Protein AF-A0ABD0RLK1-F1 (afdb_monomer_lite)

Sequence (57 aa):
GESQADKQQQEYQDRAHFFTEHLKDGNFSLRLDKLRSEDEGQYTCTVHSGPLWGRSQ

Organism: Cirrhinus mrigala (NCBI:txid683832)

pLDDT: mean 80.0, std 16.33, range [43.59, 96.19]

Foldseek 3Di:
DDDPLVPDDPVQRVFKDAPVVCVVVVGRDIGGHPDDPVPPDDDDDDDDDDPVNVPPD

Structure (mmCIF, N/CA/C/O backbone):
data_AF-A0ABD0RLK1-F1
#
_entry.id   AF-A0ABD0RLK1-F1
#
loop_
_atom_site.group_PDB
_atom_site.id
_atom_site.type_symbol
_atom_site.label_atom_id
_atom_site.label_alt_id
_atom_site.label_comp_id
_atom_site.label_asym_id
_atom_site.label_entity_id
_atom_site.label_seq_id
_ato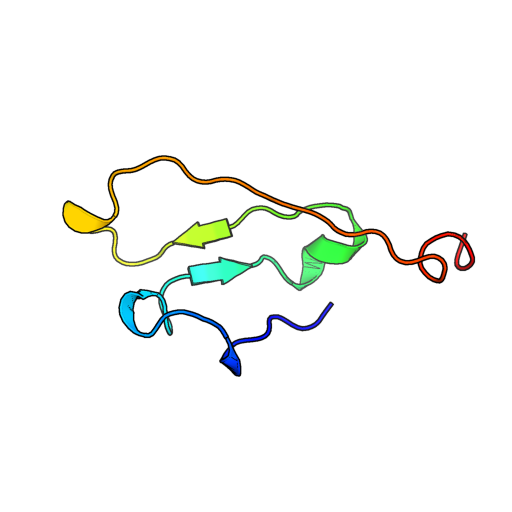m_site.pdbx_PDB_ins_code
_atom_site.Cartn_x
_atom_site.Cartn_y
_atom_site.Cartn_z
_atom_site.occupancy
_atom_site.B_iso_or_equiv
_atom_site.auth_seq_id
_atom_site.auth_comp_id
_atom_site.auth_asym_id
_atom_site.auth_atom_id
_atom_site.pdbx_PDB_model_num
ATOM 1 N N . GLY A 1 1 ? 5.153 -9.802 -11.370 1.00 43.59 1 GLY A N 1
ATOM 2 C CA . GLY A 1 1 ? 4.896 -8.895 -10.245 1.00 43.59 1 GLY A CA 1
ATOM 3 C C . GLY A 1 1 ? 4.216 -9.718 -9.195 1.00 43.5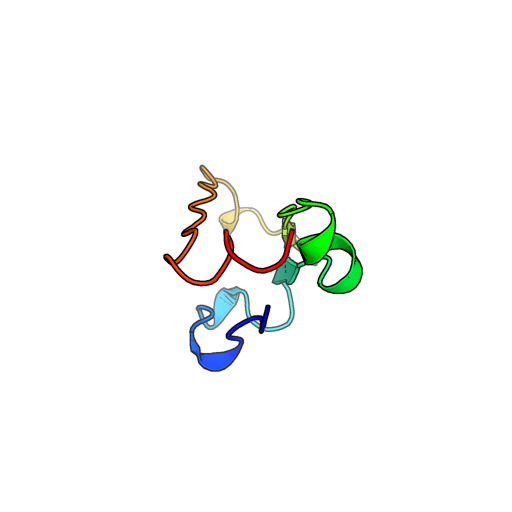9 1 GLY A C 1
ATOM 4 O O . GLY A 1 1 ? 3.025 -9.945 -9.314 1.00 43.59 1 GLY A O 1
ATOM 5 N N . GLU A 1 2 ? 4.989 -10.286 -8.282 1.00 46.00 2 GLU A N 1
ATOM 6 C CA . GLU A 1 2 ? 4.443 -11.109 -7.206 1.00 46.00 2 GLU A CA 1
ATOM 7 C C . GLU A 1 2 ? 4.120 -10.182 -6.037 1.00 46.00 2 GLU A C 1
ATOM 9 O O . GLU A 1 2 ? 4.983 -9.436 -5.570 1.00 46.00 2 GLU A O 1
ATOM 14 N N . SER A 1 3 ? 2.865 -10.192 -5.592 1.00 53.78 3 SER A N 1
ATOM 15 C CA . SER A 1 3 ? 2.491 -9.637 -4.298 1.00 53.78 3 SER A CA 1
ATOM 16 C C . SER A 1 3 ? 3.200 -10.477 -3.239 1.00 53.78 3 SER A C 1
ATOM 18 O O . SER A 1 3 ? 2.828 -11.630 -3.030 1.00 53.78 3 SER A O 1
ATOM 20 N N . GLN A 1 4 ?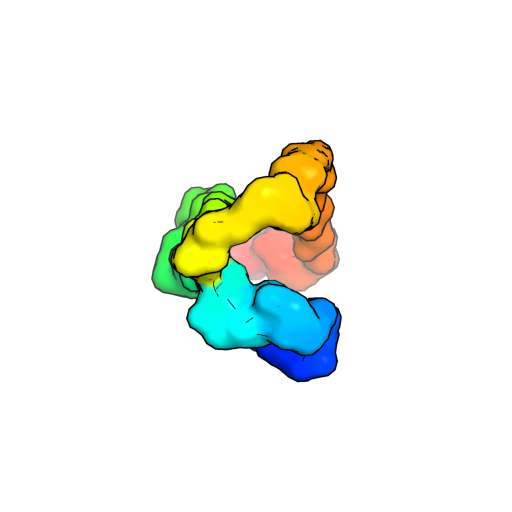 4.251 -9.942 -2.609 1.00 58.38 4 GLN A N 1
ATOM 21 C CA . GLN A 1 4 ? 4.893 -10.595 -1.465 1.00 58.38 4 GLN A CA 1
ATOM 22 C C . GLN A 1 4 ? 3.925 -10.583 -0.275 1.00 58.38 4 GLN A C 1
ATOM 24 O O . GLN A 1 4 ? 4.071 -9.772 0.638 1.00 58.38 4 GLN A O 1
ATOM 29 N N . ALA A 1 5 ? 2.944 -11.487 -0.286 1.00 53.00 5 ALA A N 1
ATOM 30 C CA . ALA A 1 5 ? 2.059 -11.741 0.846 1.00 53.00 5 ALA A CA 1
ATOM 31 C C . ALA A 1 5 ? 2.875 -12.023 2.124 1.00 53.00 5 ALA A C 1
ATOM 33 O O . ALA A 1 5 ? 2.506 -11.577 3.206 1.00 53.00 5 ALA A O 1
ATOM 34 N N . ASP A 1 6 ? 4.060 -12.627 1.976 1.00 53.00 6 ASP A N 1
ATOM 35 C CA . ASP A 1 6 ? 4.972 -12.964 3.076 1.00 53.00 6 ASP A CA 1
ATOM 36 C C . ASP A 1 6 ? 5.571 -11.755 3.820 1.00 53.00 6 ASP A C 1
ATOM 38 O O . ASP A 1 6 ? 6.093 -11.913 4.921 1.00 53.00 6 ASP A O 1
ATOM 42 N N . LYS A 1 7 ? 5.524 -10.543 3.246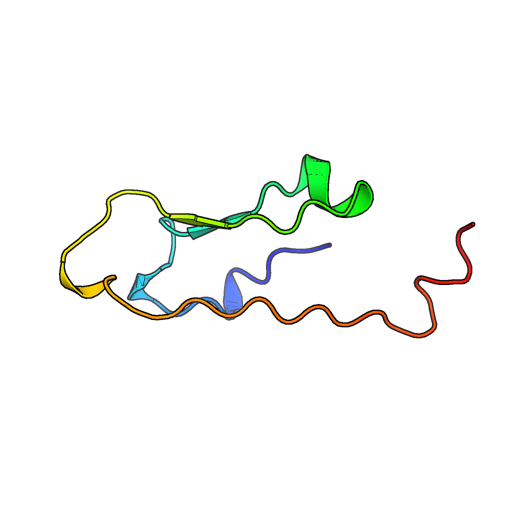 1.00 65.50 7 LYS A N 1
ATOM 43 C CA . LYS A 1 7 ? 6.002 -9.309 3.908 1.00 65.50 7 LYS A CA 1
ATOM 44 C C . LYS A 1 7 ? 4.879 -8.374 4.339 1.00 65.50 7 LYS A C 1
ATOM 46 O O . LYS A 1 7 ? 5.149 -7.295 4.868 1.00 65.50 7 LYS A O 1
ATOM 51 N N . GLN A 1 8 ? 3.632 -8.750 4.088 1.00 73.50 8 GLN A N 1
ATOM 52 C CA . GLN A 1 8 ? 2.492 -7.944 4.483 1.00 73.50 8 GLN A CA 1
ATOM 53 C C . GLN A 1 8 ? 2.361 -7.977 6.004 1.00 73.50 8 GLN A C 1
ATOM 55 O O . GLN A 1 8 ? 2.418 -9.045 6.619 1.00 73.50 8 GLN A O 1
ATOM 60 N N . GLN A 1 9 ? 2.202 -6.805 6.623 1.00 80.69 9 GLN A N 1
ATOM 61 C CA . GLN A 1 9 ? 1.949 -6.744 8.060 1.00 80.69 9 GLN A CA 1
ATOM 62 C C . GLN A 1 9 ? 0.674 -7.531 8.381 1.00 80.69 9 GLN A C 1
ATOM 64 O O . GLN A 1 9 ? -0.299 -7.473 7.625 1.00 80.69 9 GLN A O 1
ATOM 69 N N . GLN A 1 10 ? 0.687 -8.249 9.506 1.00 83.50 10 GLN A N 1
ATOM 70 C CA . GLN A 1 10 ? -0.381 -9.172 9.905 1.00 83.50 10 GLN A CA 1
ATOM 71 C C . GLN A 1 10 ? -1.777 -8.527 9.861 1.00 83.50 10 GLN A C 1
ATOM 73 O O . GLN A 1 10 ? -2.743 -9.171 9.473 1.00 83.50 10 GLN A O 1
ATOM 78 N N . GLU A 1 11 ? -1.884 -7.243 10.207 1.00 85.81 11 GLU A N 1
ATOM 79 C CA . GLU A 1 11 ? -3.146 -6.493 10.227 1.00 85.81 11 GLU A CA 1
ATOM 80 C C . GLU A 1 11 ? -3.787 -6.292 8.844 1.00 85.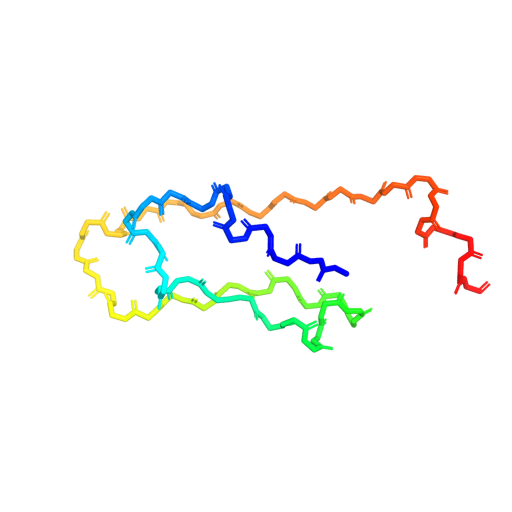81 11 GLU A C 1
ATOM 82 O O . GLU A 1 11 ? -5.013 -6.173 8.728 1.00 85.81 11 GLU A O 1
ATOM 87 N N . TYR A 1 12 ? -2.966 -6.281 7.796 1.00 89.38 12 TYR A N 1
ATOM 88 C CA . TYR A 1 12 ? -3.417 -6.100 6.423 1.00 89.38 12 TYR A CA 1
ATOM 89 C C . TYR A 1 12 ? -3.562 -7.421 5.676 1.00 89.38 12 TYR A C 1
ATOM 91 O O . TYR A 1 12 ? -4.105 -7.405 4.570 1.00 89.38 12 TYR A O 1
ATOM 99 N N . GLN A 1 13 ? -3.094 -8.544 6.233 1.00 88.44 13 GLN A N 1
ATOM 100 C CA . GLN A 1 13 ? -3.250 -9.862 5.611 1.00 88.44 13 GLN A CA 1
ATOM 101 C C . GLN A 1 13 ? -4.726 -10.131 5.295 1.00 88.44 13 GLN A C 1
ATOM 103 O O . GLN A 1 13 ? -5.620 -9.764 6.059 1.00 88.44 13 GLN A O 1
ATOM 108 N N . ASP A 1 14 ? -4.976 -10.693 4.114 1.00 88.31 14 ASP A N 1
ATOM 109 C CA . ASP A 1 14 ? -6.306 -10.972 3.547 1.00 88.31 14 ASP A CA 1
ATOM 110 C C . ASP A 1 14 ? -7.218 -9.751 3.310 1.00 88.31 14 ASP A C 1
ATOM 112 O O . ASP A 1 14 ? -8.332 -9.893 2.797 1.00 88.31 14 ASP A O 1
ATOM 116 N N . ARG A 1 15 ? -6.768 -8.539 3.654 1.00 93.62 15 ARG A N 1
ATOM 117 C CA . ARG A 1 15 ? -7.531 -7.292 3.507 1.00 93.62 15 ARG A CA 1
ATOM 118 C C . ARG A 1 15 ? -6.982 -6.396 2.411 1.00 93.62 15 ARG A C 1
ATOM 120 O O . ARG A 1 15 ? -7.771 -5.758 1.724 1.00 93.62 15 ARG A O 1
ATOM 127 N N . ALA A 1 16 ? -5.662 -6.311 2.264 1.00 91.44 16 ALA A N 1
ATOM 128 C CA . ALA A 1 16 ? -5.045 -5.453 1.259 1.00 91.44 16 ALA A CA 1
ATOM 129 C C . ALA A 1 16 ? -4.675 -6.256 0.008 1.00 91.44 16 ALA A C 1
ATOM 131 O O . ALA A 1 16 ? -3.928 -7.233 0.090 1.00 91.44 16 ALA A O 1
ATOM 132 N N . HIS A 1 17 ? -5.190 -5.814 -1.138 1.00 89.75 17 HIS A N 1
ATOM 133 C CA . HIS A 1 17 ? -5.108 -6.498 -2.424 1.00 89.75 17 HIS A CA 1
ATOM 134 C C . HIS A 1 17 ? -4.620 -5.541 -3.507 1.00 89.75 17 HIS A C 1
ATOM 136 O O . HIS A 1 17 ? -5.112 -4.417 -3.630 1.00 89.75 17 HIS A O 1
ATOM 142 N N . PHE A 1 18 ? -3.681 -6.002 -4.329 1.00 88.69 18 PHE A N 1
ATOM 143 C CA . PHE A 1 18 ? -3.317 -5.320 -5.568 1.00 88.69 18 PHE A CA 1
ATOM 144 C C . PHE A 1 18 ? -4.120 -5.875 -6.740 1.00 88.69 18 PHE A C 1
ATOM 146 O O . PHE A 1 18 ? -4.417 -7.070 -6.796 1.00 88.69 18 PHE A O 1
ATOM 153 N N . PHE A 1 19 ? -4.378 -5.025 -7.731 1.00 89.12 19 PHE A N 1
ATOM 154 C CA . PHE A 1 19 ? -4.907 -5.443 -9.028 1.00 89.12 19 PHE A CA 1
ATOM 155 C C . PHE A 1 19 ? -3.796 -6.091 -9.861 1.00 89.12 19 PHE A C 1
ATOM 157 O O . PHE A 1 19 ? -3.237 -5.484 -10.772 1.00 89.12 19 PHE A O 1
ATOM 164 N N . THR A 1 20 ? -3.423 -7.320 -9.500 1.00 85.69 20 THR A N 1
ATOM 165 C CA . THR A 1 20 ? -2.250 -8.020 -10.054 1.00 85.69 20 THR A CA 1
ATOM 166 C C . THR A 1 20 ? -2.282 -8.155 -11.578 1.00 85.69 20 THR A C 1
ATOM 168 O O . THR A 1 20 ? -1.238 -8.053 -12.225 1.00 85.69 20 THR A O 1
ATOM 171 N N . GLU A 1 21 ? -3.473 -8.309 -12.152 1.00 88.06 21 GLU A N 1
ATOM 172 C CA . GLU A 1 21 ? -3.723 -8.343 -13.597 1.00 88.06 21 GLU A CA 1
ATOM 173 C C . GLU A 1 21 ? -3.378 -7.028 -14.312 1.00 88.06 21 GLU A C 1
ATOM 175 O O . GLU A 1 21 ? -2.879 -7.061 -15.434 1.00 88.06 21 GLU A O 1
ATOM 180 N N . HIS A 1 22 ? -3.536 -5.888 -13.635 1.00 87.00 22 HIS A N 1
ATOM 181 C CA . HIS A 1 22 ? -3.291 -4.554 -14.183 1.00 87.00 22 HIS A CA 1
ATOM 182 C C . HIS A 1 22 ? -1.908 -3.983 -13.829 1.00 87.00 22 HIS A C 1
ATOM 184 O O . HIS A 1 22 ? -1.560 -2.882 -14.259 1.00 87.00 22 HIS A O 1
ATOM 190 N N . LEU A 1 23 ? -1.072 -4.727 -13.092 1.00 85.25 23 LEU A N 1
ATOM 191 C CA . LEU A 1 23 ? 0.283 -4.278 -12.739 1.00 85.25 23 LEU A CA 1
ATOM 192 C C . LEU A 1 23 ? 1.153 -4.011 -13.974 1.00 85.25 23 LEU A C 1
ATOM 194 O O . LEU A 1 23 ? 1.981 -3.103 -13.961 1.00 85.25 23 LEU A O 1
ATOM 198 N N . LYS A 1 24 ? 0.982 -4.803 -15.042 1.00 83.88 24 LYS A N 1
ATOM 199 C CA . LYS A 1 24 ? 1.725 -4.627 -16.303 1.00 83.88 24 LYS A CA 1
ATOM 200 C C . LYS A 1 24 ? 1.318 -3.357 -17.046 1.00 83.88 24 LYS A C 1
ATOM 202 O O . LYS A 1 24 ? 2.150 -2.772 -17.729 1.00 83.88 24 LYS A O 1
ATOM 207 N N . ASP A 1 25 ? 0.080 -2.918 -16.846 1.00 89.12 25 ASP A N 1
ATOM 208 C CA . ASP A 1 25 ? -0.480 -1.710 -17.449 1.00 89.12 25 ASP A CA 1
ATOM 209 C C . ASP A 1 25 ? -0.117 -0.450 -16.640 1.00 89.12 25 ASP A C 1
ATOM 211 O O . ASP A 1 25 ? -0.542 0.656 -16.967 1.00 89.12 25 ASP A O 1
ATOM 215 N N . GLY A 1 26 ? 0.667 -0.607 -15.564 1.00 86.00 26 GLY A N 1
ATOM 216 C CA . GLY A 1 26 ? 1.070 0.478 -14.672 1.00 86.00 26 GLY A CA 1
ATOM 217 C C . GLY A 1 26 ? 0.047 0.805 -13.583 1.00 86.00 26 GLY A C 1
ATOM 218 O O . GLY A 1 26 ? 0.185 1.824 -12.906 1.00 86.00 26 GLY A O 1
ATOM 219 N N . ASN A 1 27 ? -0.970 -0.037 -13.381 1.00 90.19 27 ASN A N 1
ATOM 220 C CA . ASN A 1 27 ? -1.923 0.143 -12.294 1.00 90.19 27 ASN A CA 1
ATOM 221 C C . ASN A 1 27 ? -1.375 -0.462 -10.996 1.00 90.19 27 ASN A C 1
ATOM 223 O O . ASN A 1 27 ? -1.415 -1.673 -10.782 1.00 90.19 27 ASN A O 1
ATOM 227 N N . PHE A 1 28 ? -0.899 0.410 -10.113 1.00 89.12 28 PHE A N 1
ATOM 228 C CA . PHE A 1 28 ? -0.418 0.052 -8.777 1.00 89.12 28 PHE A CA 1
ATOM 229 C C . PHE A 1 28 ? -1.430 0.401 -7.675 1.00 89.12 28 PHE A C 1
ATOM 231 O O . PHE A 1 28 ? -1.044 0.567 -6.517 1.00 89.12 28 PHE A O 1
ATOM 238 N N . SER A 1 29 ? -2.717 0.555 -8.010 1.00 90.88 29 SER A N 1
ATOM 239 C CA . SER A 1 29 ? -3.756 0.836 -7.019 1.00 90.88 29 SER A CA 1
ATOM 240 C C . SER A 1 29 ? -3.863 -0.296 -5.995 1.00 90.88 29 SER A C 1
ATOM 242 O O . SER A 1 29 ? -3.829 -1.481 -6.334 1.00 90.88 29 SER A O 1
ATOM 244 N N . LEU A 1 30 ? -4.022 0.096 -4.732 1.00 91.06 30 LEU A N 1
ATOM 245 C CA . LEU A 1 30 ? -4.261 -0.799 -3.607 1.00 91.06 30 LEU A CA 1
ATOM 246 C C . LEU A 1 30 ? -5.742 -0.740 -3.236 1.00 91.06 30 LEU A C 1
ATOM 248 O O . LEU A 1 30 ? -6.298 0.344 -3.054 1.00 91.06 30 LEU A O 1
ATOM 252 N N . ARG A 1 31 ? -6.368 -1.902 -3.084 1.00 92.69 31 ARG A N 1
ATOM 253 C CA . ARG A 1 31 ? -7.696 -2.035 -2.495 1.00 92.69 31 ARG A CA 1
ATOM 254 C C . ARG A 1 31 ? -7.556 -2.570 -1.076 1.00 92.69 31 ARG A C 1
ATOM 256 O O . ARG A 1 31 ? -6.944 -3.614 -0.880 1.00 92.69 31 ARG A O 1
ATOM 263 N N . LEU A 1 32 ? -8.152 -1.878 -0.109 1.00 93.88 32 LEU A N 1
ATOM 264 C CA . LEU A 1 32 ? -8.216 -2.319 1.281 1.00 93.88 32 LEU A CA 1
ATOM 265 C C . LEU A 1 32 ? -9.659 -2.682 1.644 1.00 93.88 32 LEU A C 1
ATOM 267 O O . LEU A 1 32 ? -10.545 -1.829 1.647 1.00 93.88 32 LEU A O 1
ATOM 271 N N . ASP A 1 33 ? -9.897 -3.957 1.931 1.00 94.44 33 ASP A N 1
ATOM 272 C CA . ASP A 1 33 ? -11.195 -4.475 2.350 1.00 94.44 33 ASP A CA 1
ATOM 273 C C . ASP A 1 33 ? -11.382 -4.392 3.874 1.00 94.44 33 ASP A C 1
ATOM 275 O O . ASP A 1 33 ? -10.434 -4.455 4.664 1.00 94.44 33 ASP A O 1
ATOM 279 N N . LYS A 1 34 ? -12.653 -4.325 4.297 1.00 94.75 34 LYS A N 1
ATOM 280 C CA . LYS A 1 34 ? -13.064 -4.256 5.712 1.00 94.75 34 LYS A CA 1
ATOM 281 C C . LYS A 1 34 ? -12.386 -3.092 6.447 1.00 94.75 34 LYS A C 1
ATOM 283 O O . LYS A 1 34 ? -11.711 -3.329 7.446 1.00 94.75 34 LYS A O 1
ATOM 288 N N . LEU A 1 35 ? -12.518 -1.872 5.924 1.00 95.12 35 LEU A N 1
ATOM 289 C CA . LEU A 1 35 ? -11.953 -0.662 6.531 1.00 95.12 35 LEU A CA 1
ATOM 290 C C . LEU A 1 35 ? -12.367 -0.508 7.999 1.00 95.12 35 LEU A C 1
ATOM 292 O O . LEU A 1 35 ? -13.510 -0.788 8.370 1.00 95.12 35 LEU A O 1
ATOM 296 N N . ARG A 1 36 ? -11.421 -0.046 8.806 1.00 95.06 36 ARG A N 1
ATOM 297 C CA . ARG A 1 36 ? -11.547 0.253 10.227 1.00 95.06 36 ARG A CA 1
ATOM 298 C C . ARG A 1 36 ? -11.050 1.672 10.484 1.00 95.06 36 ARG A C 1
ATOM 300 O O . ARG A 1 36 ? -10.320 2.233 9.669 1.00 95.06 36 ARG A O 1
ATOM 307 N N . SER A 1 37 ? -11.426 2.244 11.622 1.00 96.19 37 SER A N 1
ATOM 308 C CA . SER A 1 37 ? -10.975 3.587 12.000 1.00 96.19 37 SER A CA 1
ATOM 309 C C . SER A 1 37 ? -9.455 3.653 12.184 1.00 96.19 37 SER A C 1
ATOM 311 O O . SER A 1 37 ? -8.852 4.689 11.940 1.00 96.19 37 SER A O 1
ATOM 313 N N . GLU A 1 38 ? -8.825 2.543 12.570 1.00 94.00 38 GLU A N 1
ATOM 314 C CA . GLU A 1 38 ? -7.375 2.429 12.752 1.00 94.00 38 GLU A CA 1
ATOM 315 C C . GLU A 1 38 ? -6.594 2.464 11.431 1.00 94.00 38 GLU A C 1
ATOM 317 O O . GLU A 1 38 ? -5.401 2.754 11.441 1.00 94.00 38 GLU A O 1
ATOM 322 N N . ASP A 1 39 ? -7.254 2.210 10.295 1.00 94.50 39 ASP A N 1
ATOM 323 C CA . ASP A 1 39 ? -6.622 2.304 8.977 1.00 94.50 39 ASP A CA 1
ATOM 324 C C . ASP A 1 39 ? -6.523 3.768 8.487 1.00 94.50 39 ASP A C 1
ATOM 326 O O . ASP A 1 39 ? -6.002 4.026 7.397 1.00 94.50 39 ASP A O 1
ATOM 330 N N . GLU A 1 40 ? -7.057 4.743 9.232 1.00 95.56 40 GLU A N 1
ATOM 331 C CA . GLU A 1 40 ? -6.945 6.158 8.883 1.00 95.56 40 GLU A CA 1
ATOM 332 C C . GLU A 1 40 ? -5.475 6.598 8.907 1.00 95.56 40 GLU A C 1
ATOM 334 O O . GLU A 1 40 ? -4.782 6.515 9.921 1.00 95.56 40 GLU A O 1
ATOM 339 N N . GLY A 1 41 ? -4.981 7.092 7.772 1.00 93.81 41 GLY A N 1
ATOM 340 C CA . GLY A 1 41 ? -3.594 7.516 7.670 1.00 93.81 41 GLY A CA 1
ATOM 341 C C . GLY A 1 41 ? -3.159 7.857 6.253 1.00 93.81 41 GLY A C 1
ATOM 342 O O . GLY A 1 41 ? -3.935 7.825 5.297 1.00 93.81 41 GLY A O 1
ATOM 343 N N . GLN A 1 42 ? -1.880 8.204 6.124 1.00 95.50 42 GLN A N 1
ATOM 344 C CA . GLN A 1 42 ? -1.261 8.493 4.838 1.00 95.50 42 GLN A CA 1
ATOM 345 C C . GLN A 1 42 ? -0.7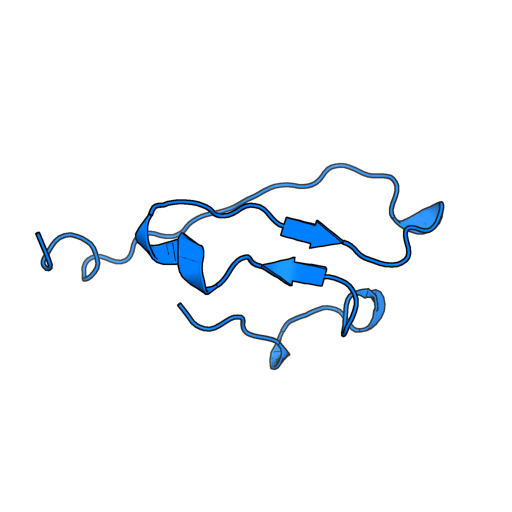16 7.212 4.202 1.00 95.50 42 GLN A C 1
ATOM 347 O O . GLN A 1 42 ? 0.114 6.517 4.786 1.00 95.50 42 GLN A O 1
ATOM 352 N N . TYR A 1 43 ? -1.130 6.956 2.963 1.00 91.75 43 TYR A N 1
ATOM 353 C CA . TYR A 1 43 ? -0.670 5.827 2.164 1.00 91.75 43 TYR A CA 1
ATOM 354 C C . TYR A 1 43 ? 0.315 6.308 1.100 1.00 91.75 43 TYR A C 1
ATOM 356 O O . TYR A 1 43 ? -0.015 7.162 0.277 1.00 91.75 43 TYR A O 1
ATOM 364 N N . THR A 1 44 ? 1.518 5.735 1.097 1.00 91.56 44 THR A N 1
ATOM 365 C CA . THR A 1 44 ? 2.575 6.074 0.136 1.00 91.56 44 THR A CA 1
ATOM 366 C C . THR A 1 44 ? 2.861 4.879 -0.762 1.00 91.56 44 THR A C 1
ATOM 368 O O . THR A 1 44 ? 3.179 3.793 -0.281 1.00 91.56 44 THR A O 1
ATOM 371 N N . CYS A 1 45 ? 2.773 5.086 -2.076 1.00 88.88 45 CYS A N 1
ATOM 372 C CA . CYS A 1 45 ? 3.166 4.095 -3.071 1.00 88.88 45 CYS A CA 1
ATOM 373 C C . CYS A 1 45 ? 4.620 4.337 -3.497 1.00 88.88 45 CYS A C 1
ATOM 375 O O . CYS A 1 45 ? 4.951 5.420 -3.980 1.00 88.88 45 CYS A O 1
ATOM 377 N N . THR A 1 46 ? 5.473 3.321 -3.355 1.00 87.00 46 THR A N 1
ATOM 378 C CA . THR A 1 46 ? 6.867 3.352 -3.818 1.00 87.00 46 THR A CA 1
ATOM 379 C C . THR A 1 46 ? 7.060 2.267 -4.868 1.00 87.00 46 THR A C 1
ATOM 381 O O . THR A 1 46 ? 6.904 1.082 -4.575 1.00 87.00 46 THR A O 1
ATOM 384 N N . VAL A 1 47 ? 7.412 2.664 -6.091 1.00 84.12 47 VAL A N 1
ATOM 385 C CA . VAL A 1 47 ? 7.623 1.745 -7.217 1.00 84.12 47 VAL A CA 1
ATOM 386 C C . VAL A 1 47 ? 9.109 1.682 -7.549 1.00 84.12 47 VAL A C 1
ATOM 388 O O . VAL A 1 47 ? 9.755 2.707 -7.759 1.00 84.12 47 VAL A O 1
ATOM 391 N N . HIS A 1 48 ? 9.653 0.468 -7.621 1.00 81.50 48 HIS A N 1
ATOM 392 C CA . HIS A 1 48 ? 11.040 0.231 -8.009 1.00 81.50 48 HIS A CA 1
ATOM 393 C C . HIS A 1 48 ? 11.093 -0.392 -9.405 1.00 81.50 48 HIS A C 1
ATOM 395 O O . HIS A 1 48 ? 10.746 -1.557 -9.590 1.00 81.50 48 HIS A O 1
ATOM 401 N N . SER A 1 49 ? 11.566 0.363 -10.393 1.00 75.56 49 SER A N 1
ATOM 402 C CA . SER A 1 49 ? 11.896 -0.172 -11.715 1.00 75.56 49 SER A CA 1
ATOM 403 C C . SER A 1 49 ? 13.329 -0.712 -11.700 1.00 75.56 49 SER A C 1
ATOM 405 O O . SER A 1 49 ? 14.289 0.058 -11.641 1.00 75.56 49 SER A O 1
ATOM 407 N N . GLY A 1 50 ? 13.500 -2.035 -11.726 1.00 69.81 50 GLY A N 1
ATOM 408 C CA . GLY A 1 50 ? 14.828 -2.638 -11.865 1.00 69.81 50 GLY A CA 1
ATOM 409 C C . GLY A 1 50 ? 15.401 -2.448 -13.282 1.00 69.81 50 GLY A C 1
ATOM 410 O O . GLY A 1 50 ? 14.628 -2.324 -14.234 1.00 69.81 50 GLY A O 1
ATOM 411 N N . PRO A 1 51 ? 16.733 -2.526 -13.479 1.00 60.59 51 PRO A N 1
ATOM 412 C CA . PRO A 1 51 ? 17.376 -2.388 -14.798 1.00 60.59 51 PRO A CA 1
ATOM 413 C C . PRO A 1 51 ? 16.966 -3.461 -15.831 1.00 60.59 51 PRO A C 1
ATOM 415 O O . PRO A 1 51 ? 17.363 -3.393 -16.992 1.00 60.59 51 PRO A O 1
ATOM 418 N N . LEU A 1 52 ? 16.175 -4.464 -15.434 1.00 56.97 52 LEU A N 1
ATOM 419 C CA . LEU A 1 52 ? 15.613 -5.485 -16.324 1.00 56.97 52 LEU A CA 1
ATOM 420 C C . LEU A 1 52 ? 14.224 -5.127 -16.876 1.00 56.97 52 LEU A C 1
ATOM 422 O O . LEU A 1 52 ? 13.828 -5.702 -17.881 1.00 56.97 52 LEU A O 1
ATOM 426 N N . TRP A 1 53 ? 13.504 -4.171 -16.278 1.00 56.06 53 TRP A N 1
ATOM 427 C CA . TRP A 1 53 ? 12.150 -3.800 -16.721 1.00 56.06 53 TRP A CA 1
ATOM 428 C C . TRP A 1 53 ? 12.158 -2.899 -17.968 1.00 56.06 53 TRP A C 1
ATOM 430 O O . TRP A 1 53 ? 11.165 -2.832 -18.679 1.00 56.06 53 TRP A O 1
ATOM 440 N N . GLY A 1 54 ? 13.291 -2.256 -18.279 1.00 51.66 54 GLY A N 1
ATOM 441 C CA . GLY A 1 54 ? 13.464 -1.428 -19.481 1.00 51.66 54 GLY A CA 1
ATOM 442 C C . GLY A 1 54 ? 13.925 -2.180 -20.737 1.00 51.66 54 GLY A C 1
ATOM 443 O O . GLY A 1 54 ? 14.148 -1.544 -21.760 1.00 51.66 54 GLY A O 1
ATOM 444 N N . ARG A 1 55 ? 14.117 -3.508 -20.675 1.00 48.75 55 ARG A N 1
ATOM 445 C CA . ARG A 1 55 ? 14.604 -4.331 -21.806 1.00 48.75 55 ARG A CA 1
ATOM 446 C C . ARG A 1 55 ? 13.538 -5.208 -22.463 1.00 48.75 55 ARG A C 1
ATOM 448 O O . ARG A 1 55 ? 13.869 -6.006 -23.333 1.00 48.75 55 ARG A O 1
ATOM 455 N N . SER A 1 56 ? 12.284 -5.074 -22.048 1.00 52.28 56 SER A N 1
ATOM 456 C CA . SER A 1 56 ? 11.157 -5.841 -22.593 1.00 52.28 56 SER A CA 1
ATOM 457 C C . SER A 1 56 ? 10.200 -4.987 -23.432 1.00 52.28 56 SER A C 1
ATOM 459 O O . SER A 1 56 ? 9.048 -5.380 -23.589 1.00 52.28 56 SER A O 1
ATOM 461 N N . GLN A 1 57 ? 10.663 -3.834 -23.930 1.00 46.38 57 GLN A N 1
ATOM 462 C CA . GLN A 1 57 ? 9.954 -3.040 -24.940 1.00 46.38 57 GLN A CA 1
ATOM 463 C C . GLN A 1 57 ? 10.389 -3.460 -26.340 1.00 46.38 57 GLN A C 1
ATOM 465 O O . GLN A 1 57 ? 11.619 -3.587 -26.540 1.00 46.38 57 GLN A O 1
#

Secondary structure (DSSP, 8-state):
----GGGS-GGGTTTEEE-GGGGGGT---EEE-S--GGG-S---------TTGGG--

Radius of gyration: 13.53 Å; chains: 1; bounding box: 30×22×38 Å

InterPro domains:
  IPR013106 Immunoglobulin V-set domain [PF07686] (6-51)
  IPR013783 Immunoglobulin-like fold [G3DSA:2.60.40.10] (2-57)
  IPR036179 Immunoglobulin-like domain superfamily [SSF48726] (3-50)
  IPR051713 T-cell Activation and Immune Regulation Protein [PTHR25466] (1-50)